Protein AF-A0A343YPU6-F1 (afdb_monomer_lite)

Organism: NCBI:txid72407

Structure (mmCIF, N/CA/C/O backbone):
data_AF-A0A343YPU6-F1
#
_entry.id   AF-A0A343YPU6-F1
#
loop_
_atom_site.group_PDB
_atom_site.id
_atom_site.type_symbol
_atom_site.label_atom_id
_atom_site.label_alt_id
_atom_site.label_comp_id
_atom_site.label_asym_id
_atom_site.label_entity_id
_atom_site.label_seq_id
_atom_site.pdbx_PDB_ins_code
_atom_site.Cartn_x
_atom_site.Cartn_y
_atom_site.Cartn_z
_atom_site.occupancy
_atom_site.B_iso_or_equiv
_atom_site.auth_seq_id
_atom_site.auth_comp_id
_atom_site.auth_asym_id
_atom_site.auth_atom_id
_atom_site.pdbx_PDB_model_num
ATOM 1 N N . MET A 1 1 ? -15.525 5.510 -6.721 1.00 64.38 1 MET A N 1
ATOM 2 C CA . MET A 1 1 ? -14.285 6.146 -7.224 1.00 64.38 1 MET A CA 1
ATOM 3 C C . MET A 1 1 ? -13.444 5.041 -7.843 1.00 64.38 1 MET A C 1
ATOM 5 O O . MET A 1 1 ? -13.359 3.996 -7.217 1.00 64.38 1 MET A O 1
ATOM 9 N N . ASN A 1 2 ? -12.914 5.203 -9.059 1.00 85.00 2 ASN A N 1
ATOM 10 C CA . ASN A 1 2 ? -12.090 4.162 -9.685 1.00 85.00 2 ASN A CA 1
ATOM 11 C C . ASN A 1 2 ? -10.632 4.380 -9.258 1.00 85.00 2 ASN A C 1
ATOM 13 O O . ASN A 1 2 ? -10.019 5.352 -9.697 1.00 85.00 2 ASN A O 1
ATOM 17 N N . ILE A 1 3 ? -10.128 3.554 -8.341 1.00 91.81 3 ILE A N 1
ATOM 18 C CA . ILE A 1 3 ? -8.740 3.631 -7.873 1.00 91.81 3 ILE A CA 1
ATOM 19 C C . ILE A 1 3 ? -7.840 2.949 -8.907 1.00 91.81 3 ILE A C 1
ATOM 21 O O . ILE A 1 3 ? -8.103 1.828 -9.330 1.00 91.81 3 ILE A O 1
ATOM 25 N N . GLU A 1 4 ? -6.768 3.622 -9.310 1.00 94.75 4 GLU A N 1
ATOM 26 C CA . GLU A 1 4 ? -5.793 3.127 -10.277 1.00 94.75 4 GLU A CA 1
ATOM 27 C C . GLU A 1 4 ? -4.416 2.955 -9.632 1.00 94.75 4 GLU A C 1
ATOM 29 O O . GLU A 1 4 ? -3.971 3.790 -8.841 1.00 94.75 4 GLU A O 1
ATOM 34 N N . ALA A 1 5 ? -3.669 1.936 -10.065 1.00 95.56 5 ALA A N 1
ATOM 35 C CA . ALA A 1 5 ? -2.329 1.643 -9.554 1.00 95.56 5 ALA A CA 1
ATOM 36 C C . ALA A 1 5 ? -1.357 2.840 -9.649 1.00 95.56 5 ALA A C 1
ATOM 38 O O . ALA A 1 5 ? -0.475 3.008 -8.809 1.00 95.56 5 ALA A O 1
ATOM 39 N N . LYS A 1 6 ? -1.542 3.736 -10.633 1.00 95.62 6 LYS A N 1
ATOM 40 C CA . LYS A 1 6 ? -0.711 4.943 -10.804 1.00 95.62 6 LYS A CA 1
ATOM 41 C C . LYS A 1 6 ? -0.847 5.967 -9.671 1.00 95.62 6 LYS A C 1
ATOM 43 O O . LYS A 1 6 ? -0.004 6.854 -9.583 1.00 95.62 6 LYS A O 1
ATOM 48 N N . GLN A 1 7 ? -1.889 5.865 -8.845 1.00 96.50 7 GLN A N 1
ATOM 49 C CA . GLN A 1 7 ? -2.125 6.756 -7.705 1.00 96.50 7 GLN A CA 1
ATOM 50 C C . GLN A 1 7 ? -1.301 6.361 -6.469 1.00 96.50 7 GLN A C 1
ATOM 52 O O . GLN A 1 7 ? -1.159 7.162 -5.550 1.00 96.50 7 GLN A O 1
ATOM 57 N N . PHE A 1 8 ? -0.719 5.158 -6.455 1.00 96.38 8 PHE A N 1
ATOM 58 C CA . PHE A 1 8 ? 0.144 4.686 -5.376 1.00 96.38 8 PHE A CA 1
ATOM 59 C C . PHE A 1 8 ? 1.560 5.219 -5.599 1.00 96.38 8 PHE A C 1
ATOM 61 O O . PHE A 1 8 ? 2.340 4.667 -6.382 1.00 96.38 8 PHE A O 1
ATOM 68 N N . LEU A 1 9 ? 1.872 6.333 -4.939 1.00 96.81 9 LEU A N 1
ATOM 69 C CA . LEU A 1 9 ? 3.133 7.062 -5.067 1.00 96.81 9 LEU A CA 1
ATOM 70 C C . LEU A 1 9 ? 3.922 7.022 -3.752 1.00 96.81 9 LEU A C 1
ATOM 72 O O . LEU A 1 9 ? 3.342 7.039 -2.669 1.00 96.81 9 LEU A O 1
ATOM 76 N N . ASN A 1 10 ? 5.251 7.005 -3.841 1.00 94.50 10 ASN A N 1
ATOM 77 C CA . ASN A 1 10 ? 6.122 7.214 -2.685 1.00 94.50 10 ASN A CA 1
ATOM 78 C C . ASN A 1 10 ? 6.305 8.718 -2.382 1.00 94.50 10 ASN A C 1
ATOM 80 O O . ASN A 1 10 ? 5.809 9.584 -3.103 1.00 94.50 10 ASN A O 1
ATOM 84 N N . GLY A 1 11 ? 7.085 9.038 -1.343 1.00 92.88 11 GLY A N 1
ATOM 85 C CA . GLY A 1 11 ? 7.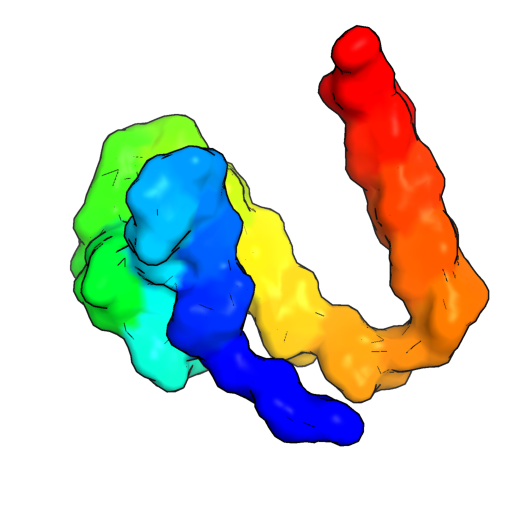350 10.423 -0.930 1.00 92.88 11 GLY A CA 1
ATOM 86 C C . GLY A 1 11 ? 8.052 11.307 -1.973 1.00 92.88 11 GLY A C 1
ATOM 87 O O . GLY A 1 11 ? 8.019 12.524 -1.835 1.00 92.88 11 GLY A O 1
ATOM 88 N N . SER A 1 12 ? 8.655 10.733 -3.023 1.00 93.25 12 SER A N 1
ATOM 89 C CA . SER A 1 12 ? 9.227 11.485 -4.152 1.00 93.25 12 SER A CA 1
ATOM 90 C C . SER A 1 12 ? 8.298 11.567 -5.369 1.00 93.25 12 SER A C 1
ATOM 92 O O . SER A 1 12 ? 8.707 12.053 -6.422 1.00 93.25 12 SER A O 1
ATOM 94 N N . GLY A 1 13 ? 7.052 11.096 -5.251 1.00 94.94 13 GLY A N 1
ATOM 95 C CA . GLY A 1 13 ? 6.069 11.099 -6.337 1.00 94.94 13 GLY A CA 1
ATOM 96 C C . GLY A 1 13 ? 6.261 9.974 -7.358 1.00 94.94 13 GLY A C 1
ATOM 97 O O . GLY A 1 13 ? 5.650 9.997 -8.427 1.00 94.94 13 GLY A O 1
ATOM 98 N N . ARG A 1 14 ? 7.102 8.977 -7.067 1.00 94.81 14 ARG A N 1
ATOM 99 C CA . ARG A 1 14 ? 7.339 7.832 -7.954 1.00 94.81 14 ARG A CA 1
ATOM 100 C C . ARG A 1 14 ? 6.325 6.725 -7.672 1.00 94.81 14 ARG A C 1
ATOM 102 O O . ARG A 1 14 ? 6.088 6.380 -6.518 1.00 94.81 14 ARG A O 1
ATOM 109 N N . ARG A 1 15 ? 5.762 6.137 -8.733 1.00 96.38 15 ARG A N 1
ATOM 110 C CA . ARG A 1 15 ? 4.825 5.001 -8.637 1.00 96.38 15 ARG A CA 1
ATOM 111 C C . ARG A 1 15 ? 5.467 3.802 -7.949 1.00 96.38 15 ARG A C 1
ATOM 113 O O . ARG A 1 15 ? 6.562 3.421 -8.354 1.00 96.38 15 ARG A O 1
ATOM 120 N N . VAL A 1 16 ? 4.761 3.180 -7.008 1.00 97.00 16 VAL A N 1
ATOM 121 C CA . VAL A 1 16 ? 5.217 1.975 -6.279 1.00 97.00 16 VAL A CA 1
ATOM 122 C C . VAL A 1 16 ? 4.556 0.678 -6.762 1.00 97.00 16 VAL A C 1
ATOM 124 O O . VAL A 1 16 ? 4.823 -0.391 -6.225 1.00 97.00 16 VAL A O 1
ATOM 127 N N . LEU A 1 17 ? 3.701 0.777 -7.784 1.00 97.06 17 LEU A N 1
ATOM 128 C CA . LEU A 1 17 ? 3.047 -0.347 -8.450 1.00 97.06 17 LEU A CA 1
ATOM 129 C C . LEU A 1 17 ? 3.294 -0.301 -9.960 1.00 97.06 17 LEU A C 1
ATOM 131 O O . LEU A 1 17 ? 3.558 0.766 -10.530 1.00 97.06 17 LEU A O 1
ATOM 135 N N . THR A 1 18 ? 3.193 -1.461 -10.610 1.00 96.25 18 THR A N 1
ATOM 136 C CA . THR A 1 18 ? 3.066 -1.589 -12.069 1.00 96.25 18 THR A CA 1
ATOM 137 C C . THR A 1 18 ? 1.690 -1.107 -12.538 1.00 96.25 18 THR A C 1
ATOM 139 O O . THR A 1 18 ? 0.807 -0.811 -11.735 1.00 96.25 18 THR A O 1
ATOM 142 N N . ASN A 1 19 ? 1.470 -1.044 -13.854 1.00 94.06 19 ASN A N 1
ATOM 143 C CA . ASN A 1 19 ? 0.139 -0.731 -14.393 1.00 94.06 19 ASN A CA 1
ATOM 144 C C . ASN A 1 19 ? -0.918 -1.795 -14.028 1.00 94.06 19 ASN A C 1
ATOM 146 O O . ASN A 1 19 ? -2.105 -1.496 -14.045 1.00 94.06 19 ASN A O 1
ATOM 150 N N . GLU A 1 20 ? -0.484 -3.010 -13.686 1.00 93.88 20 GLU A N 1
ATOM 151 C CA . GLU A 1 20 ? -1.335 -4.141 -13.294 1.00 93.88 20 GLU A CA 1
ATOM 152 C C . GLU A 1 20 ? -1.590 -4.186 -11.778 1.00 93.88 20 GLU A C 1
ATOM 154 O O . GLU A 1 20 ? -2.231 -5.111 -11.293 1.00 93.88 20 GLU A O 1
ATOM 159 N N . GLY A 1 21 ? -1.072 -3.216 -11.013 1.00 95.06 21 GLY A N 1
ATOM 160 C CA . GLY A 1 21 ? -1.232 -3.185 -9.557 1.00 95.06 21 GLY A CA 1
ATOM 161 C C . GLY A 1 21 ? -0.292 -4.107 -8.782 1.00 95.06 21 GLY A C 1
ATOM 162 O O . GLY A 1 21 ? -0.453 -4.245 -7.577 1.00 95.06 21 GLY A O 1
ATOM 163 N N . ARG A 1 22 ? 0.698 -4.713 -9.450 1.00 96.50 22 ARG A N 1
ATOM 164 C CA . ARG A 1 22 ? 1.726 -5.561 -8.825 1.00 96.50 22 ARG A CA 1
ATOM 165 C C . ARG A 1 22 ? 2.880 -4.735 -8.277 1.00 96.50 22 ARG A C 1
ATOM 167 O O . ARG A 1 22 ? 3.129 -3.630 -8.775 1.00 96.50 22 ARG A O 1
ATOM 174 N N . GLN A 1 23 ? 3.632 -5.275 -7.318 1.00 94.50 23 GLN A N 1
ATOM 175 C CA . GLN A 1 23 ? 4.801 -4.583 -6.791 1.00 94.50 23 GLN A CA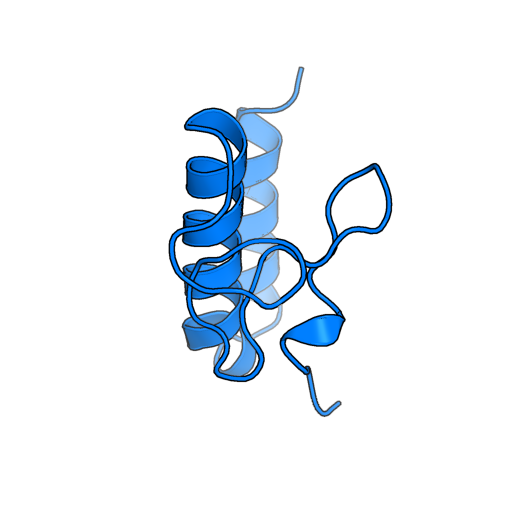 1
ATOM 176 C C . GLN A 1 23 ? 5.815 -4.270 -7.901 1.00 94.50 23 GLN A C 1
ATOM 178 O O . GLN A 1 23 ? 6.192 -5.102 -8.731 1.00 94.50 23 GLN A O 1
ATOM 183 N N . GLY A 1 24 ? 6.302 -3.037 -7.899 1.00 93.62 24 GLY A N 1
ATOM 184 C CA . GLY A 1 24 ? 7.280 -2.549 -8.859 1.00 93.62 24 GLY A CA 1
ATOM 185 C C . GLY A 1 24 ? 7.688 -1.128 -8.515 1.00 93.62 24 GLY A C 1
ATOM 186 O O . GLY A 1 24 ? 7.302 -0.590 -7.482 1.00 93.62 24 GLY A O 1
ATOM 187 N N . MET A 1 25 ? 8.469 -0.486 -9.376 1.00 94.56 25 MET A N 1
ATOM 188 C CA . MET A 1 25 ? 8.858 0.898 -9.129 1.00 94.56 25 MET A CA 1
ATOM 189 C C . MET A 1 25 ? 8.915 1.703 -10.420 1.00 94.56 25 MET A C 1
ATOM 191 O O . MET A 1 25 ? 9.427 1.255 -11.445 1.00 94.56 25 MET A O 1
ATOM 195 N N . GLY A 1 26 ? 8.339 2.903 -10.393 1.00 92.88 26 GLY A N 1
ATOM 196 C CA . GLY A 1 26 ? 8.108 3.719 -11.586 1.00 92.88 26 GLY A CA 1
ATOM 197 C C . GLY A 1 26 ? 7.142 3.086 -12.596 1.00 92.88 26 GLY A C 1
ATOM 198 O O . GLY A 1 26 ? 7.074 3.546 -13.734 1.00 92.88 26 GLY A O 1
ATOM 199 N N . GLY A 1 27 ? 6.383 2.059 -12.205 1.00 92.56 27 GLY A N 1
ATOM 200 C CA . GLY A 1 27 ? 5.563 1.260 -13.118 1.00 92.56 27 GLY A CA 1
ATOM 201 C C . GLY A 1 27 ? 6.264 0.045 -13.726 1.00 92.56 27 GLY A C 1
ATOM 202 O O . GLY A 1 27 ? 5.668 -0.608 -14.576 1.00 92.56 27 GLY A O 1
ATOM 203 N N . VAL A 1 28 ? 7.502 -0.258 -13.322 1.00 92.88 28 VAL A N 1
ATOM 204 C CA . VAL A 1 28 ? 8.301 -1.359 -13.880 1.00 92.88 28 VAL A CA 1
ATOM 205 C C . VAL A 1 28 ? 8.447 -2.478 -12.848 1.00 92.88 28 VAL A C 1
ATOM 207 O O . VAL A 1 28 ? 8.851 -2.229 -11.710 1.00 92.88 28 VAL A O 1
ATOM 210 N N . ALA A 1 29 ? 8.128 -3.711 -13.246 1.00 91.69 29 ALA A N 1
ATOM 211 C CA . ALA A 1 29 ? 8.260 -4.897 -12.401 1.00 91.69 29 ALA A CA 1
ATOM 212 C C . ALA A 1 29 ? 9.732 -5.190 -12.061 1.00 91.69 29 ALA A C 1
ATOM 214 O O . ALA A 1 29 ? 10.632 -4.940 -12.861 1.00 91.69 29 ALA A O 1
ATOM 215 N N . GLY A 1 30 ? 9.988 -5.718 -10.861 1.00 86.38 30 GLY A N 1
ATOM 216 C CA . GLY A 1 30 ? 11.334 -6.112 -10.416 1.00 86.38 30 GLY A CA 1
ATOM 217 C C . GLY A 1 30 ? 12.293 -4.957 -10.085 1.00 86.38 30 GLY A C 1
ATOM 218 O O . GLY A 1 30 ? 13.360 -5.200 -9.515 1.00 86.38 30 GLY A O 1
ATOM 219 N N . VAL A 1 31 ? 11.910 -3.711 -10.379 1.00 89.19 31 VAL A N 1
ATOM 220 C CA . VAL A 1 31 ? 12.686 -2.499 -10.087 1.00 89.19 31 VAL A CA 1
ATOM 221 C C . VAL A 1 31 ? 12.403 -2.013 -8.666 1.00 89.19 31 VAL A C 1
ATOM 223 O O . VAL A 1 31 ? 11.276 -2.081 -8.187 1.00 89.19 31 VAL A O 1
ATOM 226 N N . GLY A 1 32 ? 13.439 -1.491 -8.009 1.00 87.44 32 GLY A N 1
ATOM 227 C CA . GLY A 1 32 ? 13.379 -0.925 -6.662 1.00 87.44 32 GLY A CA 1
ATOM 228 C C . GLY A 1 32 ? 14.423 -1.544 -5.735 1.00 87.44 32 GLY A C 1
ATOM 229 O O . GLY A 1 32 ? 14.761 -2.726 -5.844 1.00 87.44 32 GLY A O 1
ATOM 230 N N . SER A 1 33 ? 14.939 -0.734 -4.818 1.00 89.88 33 SER A N 1
ATOM 231 C CA . SER A 1 33 ? 15.712 -1.189 -3.659 1.00 89.88 33 SER A CA 1
ATOM 232 C C . SER A 1 33 ? 14.893 -2.135 -2.771 1.00 89.88 33 SER A C 1
ATOM 234 O O . SER A 1 33 ? 13.675 -2.246 -2.902 1.00 89.88 33 SER A O 1
ATOM 236 N N . SER A 1 34 ? 15.550 -2.822 -1.835 1.00 89.69 34 SER A N 1
ATOM 237 C CA . SER A 1 34 ? 14.867 -3.664 -0.842 1.00 89.69 34 SER A CA 1
ATOM 238 C C . SER A 1 34 ? 13.796 -2.889 -0.065 1.00 89.69 34 SER A C 1
ATOM 240 O O . SER A 1 34 ? 12.679 -3.377 0.082 1.00 89.69 34 SER A O 1
ATOM 242 N N . THR A 1 35 ? 14.095 -1.657 0.354 1.00 87.56 35 THR A N 1
ATOM 243 C CA . THR A 1 35 ? 13.144 -0.782 1.057 1.00 87.56 35 THR A CA 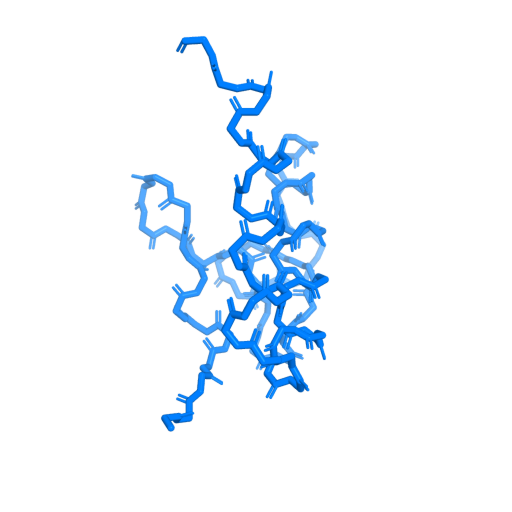1
ATOM 244 C C . THR A 1 35 ? 11.969 -0.376 0.167 1.00 87.56 35 THR A C 1
ATOM 246 O O . THR A 1 35 ? 10.817 -0.427 0.590 1.00 87.56 35 THR A O 1
ATOM 249 N N . GLU A 1 36 ? 12.240 -0.018 -1.089 1.00 92.44 36 GLU A N 1
ATOM 250 C CA . GLU A 1 36 ? 11.202 0.319 -2.070 1.00 92.44 36 GLU A CA 1
ATOM 251 C C . GLU A 1 36 ? 10.278 -0.869 -2.368 1.00 92.44 36 GLU A C 1
ATOM 253 O O . GLU A 1 36 ? 9.068 -0.687 -2.495 1.00 92.44 36 GLU A O 1
ATOM 258 N N . LYS A 1 37 ? 10.828 -2.087 -2.425 1.00 92.81 37 LYS A N 1
ATOM 259 C CA . LYS A 1 37 ? 10.042 -3.314 -2.605 1.00 92.81 37 LYS A CA 1
ATOM 260 C C . LYS A 1 37 ? 9.103 -3.565 -1.427 1.00 92.81 37 LYS A C 1
ATOM 262 O O . LYS A 1 37 ? 7.959 -3.931 -1.661 1.00 92.81 37 LYS A O 1
ATOM 267 N N . MET A 1 38 ? 9.544 -3.316 -0.190 1.00 93.75 38 MET A N 1
ATOM 268 C CA . MET A 1 38 ? 8.679 -3.451 0.992 1.00 93.75 38 MET A CA 1
ATOM 269 C C . MET A 1 38 ? 7.467 -2.519 0.933 1.00 93.75 38 MET A C 1
ATOM 271 O O . MET A 1 38 ? 6.347 -2.965 1.171 1.00 93.75 38 MET A O 1
ATOM 275 N N . LEU A 1 39 ? 7.667 -1.253 0.552 1.00 94.31 39 LEU A N 1
ATOM 276 C CA . LEU A 1 39 ? 6.555 -0.322 0.337 1.00 94.31 39 LEU A CA 1
ATOM 277 C C . LEU A 1 39 ? 5.625 -0.800 -0.792 1.00 94.31 39 LEU A C 1
ATOM 279 O O . LEU A 1 39 ? 4.406 -0.737 -0.648 1.00 94.31 39 LEU A O 1
ATOM 283 N N . GLY A 1 40 ? 6.198 -1.306 -1.889 1.00 95.69 40 GLY A N 1
ATOM 284 C CA . GLY A 1 40 ? 5.446 -1.863 -3.014 1.00 95.69 40 GLY A CA 1
ATOM 285 C C . GLY A 1 40 ? 4.551 -3.043 -2.624 1.00 95.69 40 GLY A C 1
ATOM 286 O O . GLY A 1 40 ? 3.405 -3.083 -3.053 1.00 95.69 40 GLY A O 1
ATOM 287 N N . TYR A 1 41 ? 5.020 -3.959 -1.769 1.00 95.81 41 TYR A N 1
ATOM 288 C CA . TYR A 1 41 ? 4.203 -5.087 -1.299 1.00 95.81 41 TYR A CA 1
ATOM 289 C C . TYR A 1 41 ? 2.991 -4.639 -0.476 1.00 95.81 41 TYR A C 1
ATOM 291 O O . TYR A 1 41 ? 1.896 -5.168 -0.653 1.00 95.81 41 TYR A O 1
ATOM 299 N N . VAL A 1 42 ? 3.162 -3.645 0.402 1.00 96.00 42 VAL A N 1
ATOM 300 C CA . VAL A 1 42 ? 2.033 -3.084 1.163 1.00 96.00 42 VAL A CA 1
ATOM 301 C C . VAL A 1 42 ? 1.055 -2.380 0.224 1.00 96.00 42 VAL A C 1
ATOM 303 O O . VAL A 1 42 ? -0.152 -2.570 0.339 1.00 96.00 42 VAL A O 1
ATOM 306 N N . ALA A 1 43 ? 1.563 -1.600 -0.733 1.00 96.69 43 ALA A N 1
ATOM 307 C CA . ALA A 1 43 ? 0.730 -0.929 -1.726 1.00 96.69 43 ALA A CA 1
ATOM 308 C C . ALA A 1 43 ? -0.067 -1.917 -2.592 1.00 96.69 43 ALA A C 1
ATOM 310 O O . ALA A 1 43 ? -1.234 -1.658 -2.870 1.00 96.69 43 ALA A O 1
ATOM 311 N N . GLU A 1 44 ? 0.533 -3.044 -2.981 1.00 97.19 44 GLU A N 1
ATOM 312 C CA . GLU A 1 44 ? -0.136 -4.097 -3.750 1.00 97.19 44 GLU A CA 1
ATOM 313 C C . GLU A 1 44 ? -1.272 -4.716 -2.933 1.00 97.19 44 GLU A C 1
ATOM 315 O O . GLU A 1 44 ? -2.401 -4.780 -3.413 1.00 97.19 44 GLU A O 1
ATOM 320 N N . ALA A 1 45 ? -1.013 -5.066 -1.668 1.00 96.69 45 ALA A N 1
ATOM 321 C CA . ALA A 1 45 ? -2.044 -5.596 -0.781 1.00 96.69 45 ALA A CA 1
ATOM 322 C C . ALA A 1 45 ? -3.207 -4.607 -0.589 1.00 96.69 45 ALA A C 1
ATOM 324 O O . ALA A 1 45 ? -4.371 -5.008 -0.623 1.00 96.69 45 ALA A O 1
ATOM 325 N N . VAL A 1 46 ? -2.915 -3.310 -0.439 1.00 96.38 46 VAL A N 1
ATOM 326 C CA . VAL A 1 46 ? -3.949 -2.266 -0.357 1.00 96.38 46 VAL A CA 1
ATOM 327 C C . VAL A 1 46 ? -4.736 -2.173 -1.665 1.00 96.38 46 VAL A C 1
ATOM 329 O O . 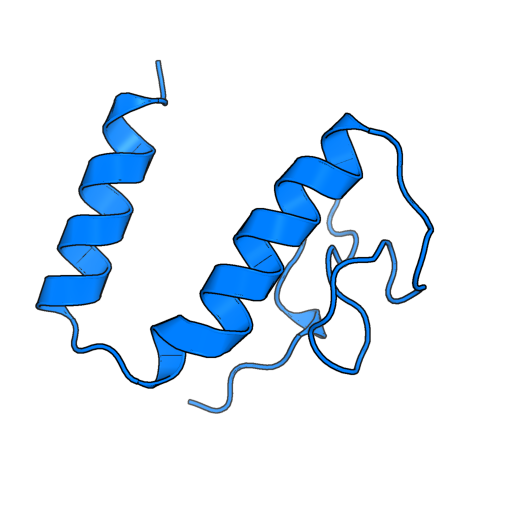VAL A 1 46 ? -5.963 -2.116 -1.631 1.00 96.38 46 VAL A O 1
ATOM 332 N N . PHE A 1 47 ? -4.059 -2.173 -2.814 1.00 96.50 47 PHE A N 1
ATOM 333 C CA . PHE A 1 47 ? -4.708 -2.074 -4.121 1.00 96.50 47 PHE A CA 1
ATOM 334 C C . PHE A 1 47 ? -5.618 -3.275 -4.419 1.00 96.50 47 PHE A C 1
ATOM 336 O O . PHE A 1 47 ? -6.716 -3.090 -4.939 1.00 96.50 47 PHE A O 1
ATOM 343 N N . GLU A 1 48 ? -5.189 -4.485 -4.056 1.00 95.94 48 GLU A N 1
ATOM 344 C CA . GLU A 1 48 ? -5.936 -5.726 -4.288 1.00 95.94 48 GLU A CA 1
ATOM 345 C C . GLU A 1 48 ? -7.151 -5.875 -3.358 1.00 95.94 48 GLU A C 1
ATOM 347 O O . GLU A 1 48 ? -8.192 -6.365 -3.793 1.00 95.94 48 GLU A O 1
ATOM 352 N N . ASN A 1 49 ? -7.052 -5.425 -2.100 1.00 95.44 49 ASN A N 1
ATOM 353 C CA . ASN A 1 49 ? -8.048 -5.759 -1.073 1.00 95.44 49 ASN A CA 1
ATO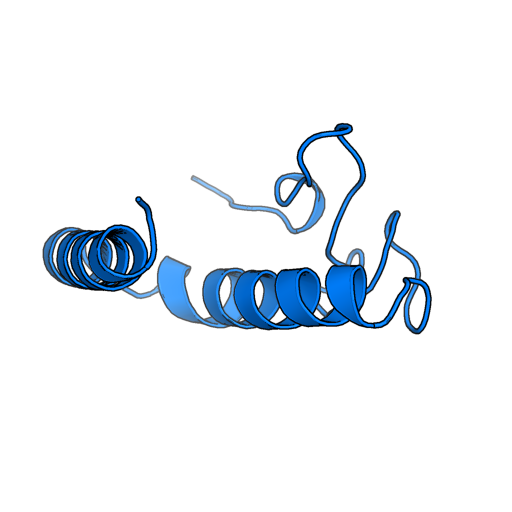M 354 C C . ASN A 1 49 ? -8.934 -4.577 -0.650 1.00 95.44 49 ASN A C 1
ATOM 356 O O . ASN A 1 49 ? -10.136 -4.752 -0.447 1.00 95.44 49 ASN A O 1
ATOM 360 N N . CYS A 1 50 ? -8.392 -3.359 -0.526 1.00 95.44 50 CYS A N 1
ATOM 361 C CA . CYS A 1 50 ? -9.110 -2.265 0.142 1.00 95.44 50 CYS A CA 1
ATOM 362 C C . CYS A 1 50 ? -10.334 -1.751 -0.628 1.00 95.44 50 CYS A C 1
ATOM 364 O O . CYS A 1 50 ? -11.216 -1.150 -0.025 1.00 95.44 50 CYS A O 1
ATOM 366 N N . GLY A 1 51 ? -10.431 -2.006 -1.937 1.00 92.38 51 GLY A N 1
ATOM 367 C CA . GLY A 1 51 ? -11.614 -1.644 -2.727 1.00 92.38 51 GLY A CA 1
ATOM 368 C C . GLY A 1 51 ? -12.891 -2.404 -2.342 1.00 92.38 51 GLY A C 1
ATOM 369 O O . GLY A 1 51 ? -13.978 -1.986 -2.736 1.00 92.38 51 GLY A O 1
ATOM 370 N N . GLN A 1 52 ? -12.768 -3.508 -1.597 1.00 93.81 52 GLN A N 1
ATOM 371 C CA . GLN A 1 52 ? -13.885 -4.350 -1.153 1.00 93.81 52 GLN A CA 1
ATOM 372 C C . GLN A 1 52 ? -14.279 -4.113 0.312 1.00 93.81 52 GLN A C 1
ATOM 374 O O . GLN A 1 52 ? -15.261 -4.690 0.774 1.00 93.81 52 GLN A O 1
ATOM 379 N N . LEU A 1 53 ? -13.508 -3.303 1.040 1.00 96.00 53 LEU A N 1
ATOM 380 C CA . LEU A 1 53 ? -13.694 -3.065 2.467 1.00 96.00 53 LEU A CA 1
ATOM 381 C C . LEU A 1 53 ? -14.651 -1.900 2.715 1.00 96.00 53 LEU A C 1
ATOM 383 O O . LEU A 1 53 ? -14.709 -0.946 1.933 1.00 96.00 53 LEU A O 1
ATOM 387 N N . ASP A 1 54 ? -15.380 -1.968 3.825 1.00 97.50 54 ASP A N 1
ATOM 388 C CA . ASP A 1 54 ? -16.148 -0.827 4.313 1.00 97.50 54 ASP A CA 1
ATOM 389 C C . ASP A 1 54 ? -15.263 0.184 5.067 1.00 97.50 54 ASP A C 1
ATOM 391 O O . ASP A 1 54 ? -14.089 -0.057 5.354 1.00 97.50 54 ASP A O 1
ATOM 395 N N . ASN A 1 55 ? -15.831 1.349 5.386 1.00 97.50 55 ASN A N 1
ATOM 396 C CA . ASN A 1 55 ? -15.089 2.423 6.048 1.00 97.50 55 ASN A CA 1
ATOM 397 C C . ASN A 1 55 ? -14.548 2.015 7.426 1.00 97.50 55 ASN A C 1
ATOM 399 O O . ASN A 1 55 ? -13.452 2.437 7.776 1.00 97.50 55 ASN A O 1
ATOM 403 N N . GLN A 1 56 ? -15.270 1.185 8.186 1.00 98.50 56 GLN A N 1
ATOM 404 C CA . GLN A 1 56 ? -14.821 0.766 9.515 1.00 98.50 56 GLN A CA 1
ATOM 405 C C . GLN A 1 56 ? -13.592 -0.142 9.405 1.00 98.50 56 GLN A C 1
ATOM 407 O O . GLN A 1 56 ? -12.617 0.043 10.128 1.00 98.50 56 GLN A O 1
ATOM 412 N N . GLN A 1 57 ? -13.602 -1.079 8.456 1.00 98.00 57 GLN A N 1
ATOM 413 C CA . GLN A 1 57 ? -12.457 -1.949 8.185 1.00 98.00 57 GLN A CA 1
ATOM 414 C C . GLN A 1 57 ? -11.235 -1.159 7.691 1.00 98.00 57 GLN A C 1
ATOM 416 O O . GLN A 1 57 ? -10.098 -1.487 8.034 1.00 98.00 57 GLN A O 1
ATOM 421 N N . LEU A 1 58 ? -11.451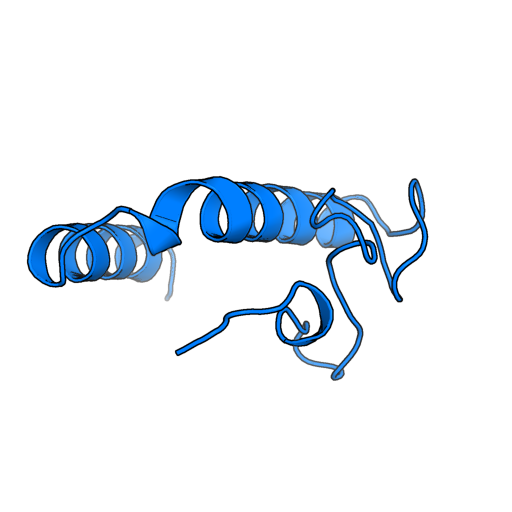 -0.107 6.894 1.00 97.88 58 LEU A N 1
ATOM 422 C CA . LEU A 1 58 ? -10.378 0.791 6.460 1.00 97.88 58 LEU A CA 1
ATOM 423 C C . LEU A 1 58 ? -9.799 1.600 7.631 1.00 97.88 58 LEU A C 1
ATOM 425 O O . LEU A 1 58 ? -8.577 1.734 7.725 1.00 97.88 58 LEU A O 1
ATOM 429 N N . ASP A 1 59 ? -10.646 2.091 8.535 1.00 98.38 59 ASP A N 1
ATOM 430 C CA . ASP A 1 59 ? -10.217 2.802 9.743 1.00 98.38 59 ASP A CA 1
ATOM 431 C C . ASP A 1 59 ? -9.392 1.895 10.671 1.00 98.38 59 ASP A C 1
ATOM 433 O O . ASP A 1 59 ? -8.344 2.314 11.174 1.00 98.38 59 ASP A O 1
ATOM 437 N N . ASP A 1 60 ? -9.791 0.629 10.827 1.00 98.06 60 ASP A N 1
ATOM 438 C CA . ASP A 1 60 ? -9.036 -0.361 11.602 1.00 98.06 60 ASP A CA 1
ATOM 439 C C . ASP A 1 60 ? -7.624 -0.561 11.020 1.00 98.06 60 ASP A C 1
ATOM 441 O O . ASP A 1 60 ? -6.635 -0.516 11.759 1.00 98.06 60 ASP A O 1
ATOM 445 N N . ILE A 1 61 ? -7.497 -0.684 9.693 1.00 97.06 61 ILE A N 1
ATOM 446 C CA . ILE A 1 61 ? -6.193 -0.792 9.014 1.00 97.06 61 ILE A CA 1
ATOM 447 C C . ILE A 1 61 ? -5.340 0.461 9.249 1.00 97.06 61 ILE A C 1
ATOM 449 O O . ILE A 1 61 ? -4.144 0.352 9.543 1.00 97.06 61 ILE A O 1
ATOM 453 N N . ILE A 1 62 ? -5.931 1.656 9.144 1.00 96.88 62 ILE A N 1
ATOM 454 C CA . ILE A 1 62 ? -5.226 2.917 9.419 1.00 96.88 62 ILE A CA 1
ATOM 455 C C . ILE A 1 62 ? -4.732 2.941 10.871 1.00 96.88 62 ILE A C 1
ATOM 457 O O . ILE A 1 62 ? -3.586 3.337 11.112 1.00 96.88 62 ILE A O 1
ATOM 461 N N . SER A 1 63 ? -5.544 2.474 11.824 1.00 97.69 63 SER A N 1
ATOM 462 C CA . SER A 1 63 ? -5.164 2.399 13.239 1.00 97.69 63 SER A CA 1
ATOM 463 C C . SER A 1 63 ? -3.946 1.494 13.464 1.00 97.69 63 SER A C 1
ATOM 465 O O . SER A 1 63 ? -3.027 1.867 14.194 1.00 97.69 63 SER A O 1
ATOM 467 N N . TRP A 1 64 ? -3.862 0.351 12.771 1.00 97.06 64 TRP A N 1
ATOM 468 C CA . TRP A 1 64 ? -2.705 -0.543 12.862 1.00 97.06 64 TRP A CA 1
ATOM 469 C C . TRP A 1 64 ? -1.443 0.099 12.292 1.00 97.06 64 TRP A C 1
ATOM 471 O O . TRP A 1 64 ? -0.376 -0.017 12.892 1.00 97.06 64 TRP A O 1
ATOM 481 N N . ILE A 1 65 ? -1.551 0.821 11.170 1.00 95.38 65 ILE A N 1
ATOM 482 C CA . ILE A 1 65 ? -0.419 1.555 10.580 1.00 95.38 65 ILE A CA 1
ATOM 483 C C . ILE A 1 65 ? 0.096 2.625 11.552 1.00 95.38 65 ILE A C 1
ATOM 485 O O . ILE A 1 65 ? 1.309 2.814 11.670 1.00 95.38 65 ILE A O 1
ATOM 489 N N . GLN A 1 66 ? -0.799 3.313 12.266 1.00 96.38 66 GLN A N 1
ATOM 490 C CA . GLN A 1 66 ? -0.422 4.344 13.236 1.00 96.38 66 GLN A CA 1
ATOM 491 C C . GLN A 1 66 ? 0.416 3.797 14.401 1.00 96.38 66 GLN A C 1
ATOM 493 O O . GLN A 1 66 ? 1.279 4.522 14.884 1.00 96.38 66 GLN A O 1
ATOM 498 N N . LEU A 1 67 ? 0.259 2.525 14.794 1.00 96.69 67 LEU A N 1
ATOM 499 C CA . LEU A 1 67 ? 1.092 1.898 15.836 1.00 96.69 67 LEU A CA 1
ATOM 500 C C . LEU A 1 67 ? 2.589 1.860 15.479 1.00 96.69 67 LEU A C 1
ATOM 502 O O . LEU A 1 67 ? 3.433 1.805 16.371 1.00 96.69 67 LEU A O 1
ATOM 506 N N . TYR A 1 68 ? 2.922 1.884 14.186 1.00 94.75 68 TYR A N 1
ATOM 507 C CA . TYR A 1 68 ? 4.301 1.854 13.690 1.00 94.75 68 TYR A CA 1
ATOM 508 C C . TYR A 1 68 ? 4.884 3.246 13.421 1.00 94.75 68 TYR A C 1
ATOM 510 O O . TYR A 1 68 ? 6.045 3.351 13.018 1.00 94.75 68 TYR A O 1
ATOM 518 N N . LYS A 1 69 ? 4.099 4.313 13.602 1.00 89.19 69 LYS A N 1
ATOM 519 C CA . LYS A 1 69 ? 4.545 5.692 13.391 1.00 89.19 69 LYS A CA 1
ATOM 520 C C . LYS A 1 69 ? 4.873 6.333 14.738 1.00 89.19 69 LYS A C 1
ATOM 522 O O . LYS A 1 69 ? 3.991 6.471 15.580 1.00 89.19 69 LYS A O 1
ATOM 527 N N . SER A 1 70 ? 6.132 6.722 14.914 1.00 75.50 70 SER A N 1
ATOM 528 C CA . SER A 1 70 ? 6.602 7.579 16.008 1.00 75.50 70 SER A CA 1
ATOM 529 C C . SER A 1 70 ? 6.523 9.063 15.666 1.00 75.50 70 SER A C 1
ATOM 531 O O . SER A 1 70 ? 6.617 9.413 14.466 1.00 75.50 70 SER A O 1
#

pLDDT: mean 93.88, std 5.12, range [64.38, 98.5]

Sequence (70 aa):
MNIEAKQFLNGSGRRVLTNEGRQGMGGVAGVGSSTEKMLGYVAEAVFENCGQLDNQQLDDIISWIQLYKS

Secondary structure (DSSP, 8-state):
----GGG-B-TTS-B-B-TTS-BEETTEET-S-HHHHHHHHHHHHHHHHGGG--HHHHHHHHHHHHTT--

Radius of gyration: 12.46 Å; chains: 1; bounding box: 32×18×30 Å

Foldseek 3Di:
DDDFQQVCADPVSWRQAARVLAGDTNNDPPDDDPVSSVSSVVSSVCVVPVVPDDPVVVVVVVVVVVVVPD